Protein AF-A0A7N0UZM4-F1 (afdb_monomer)

Foldseek 3Di:
DCVVLVVVLVVLVVVCVVPNDVVSLVVQLPDEAEDDDDLCCCVPVQVDPPRNPVVVVVPPLLRSLVVSVVVVLVVVVSSVVSRNNHYDYDADDQPQQPPVNCVPDCVNVPPHGPVVSRVSSVSNRVVVVVSVVVVVD

Radius of gyration: 18.13 Å; Cα contacts (8 Å, |Δi|>4): 131; chains: 1; bounding box: 42×25×51 Å

Sequence (137 aa):
MDGQLDNFANTRQDIISLIGASAAQELLSNAIFTVEMGQNDILNNYLVPVISILEQIVVSPQSFISTVFKRYRLQLTRLHSLGASKLIVVNSAPLGCIPYMRDVNPAAAGAGCYEYANQIAETFNAQLNSLILMSSD

Secondary structure (DSSP, 8-state):
--HHHHHHHHHHHHHHHHH-HHHHHHHHHHSEEEE--SHHHHHHHTS-TTTSHHHHHHS-HHHHHHHHHHHHHHHHHHHHHTT--EEEEPPPP-GGGSHHHHHH-GGGTTS---HHHHHHHHHHHHHHHHHHHTT--

Solvent-accessible surface area (backbone atoms only — not comparable to full-atom values): 7758 Å² total; per-residue (Å²): 130,59,66,67,56,52,53,47,53,51,52,51,49,52,44,25,74,73,61,35,63,69,54,35,51,55,51,37,49,67,39,80,44,79,46,77,80,66,62,63,53,46,49,69,69,51,62,32,77,87,76,16,55,66,49,55,74,77,41,52,72,68,60,51,50,53,55,52,46,60,53,49,52,54,51,52,55,49,46,38,74,73,37,48,70,38,74,47,76,58,69,63,63,65,49,9,62,37,68,67,44,28,72,78,31,75,90,12,69,87,81,54,49,22,59,72,44,29,55,51,25,50,52,47,36,54,52,48,52,52,55,56,60,70,69,74,118

Mean predicted aligned error: 5.16 Å

Nearest PDB structures (foldseek):
  6uqy-assembly1_A  TM=7.688E-01  e=2.041E-01  Pseudomonas aeruginosa PAO1
  8d90-assembly2_B  TM=7.615E-01  e=2.691E-01  Pseudomonas aeruginosa PAO1
  6ur0-assembly2_B  TM=7.879E-01  e=4.426E-01  Pseudomonas aeruginosa PAO1
  6uqv-assembly1_A  TM=6.953E-01  e=3.176E-01  Pseudomonas aeruginosa PAO1
  6ur1-assembly2_B  TM=7.785E-01  e=6.167E-01  Pseudomonas aeruginosa PAO1

Organism: Kalanchoe fedtschenkoi (NCBI:txid63787)

pLDDT: mean 89.43, std 11.64, range [37.22, 98.69]

InterPro domains:
  IPR001087 GDSL lipase/esterase [PF00657] (28-132)
  IPR036514 SGNH hydrolase superfamily [G3DSA:3.40.50.1110] (1-136)
  IPR051238 GDSL esterase/lipase [PTHR45650] (1-132)

Structure (mmCIF, N/CA/C/O backbone):
data_AF-A0A7N0UZM4-F1
#
_entry.id   AF-A0A7N0UZM4-F1
#
loop_
_atom_site.group_PDB
_atom_site.id
_atom_site.type_symbol
_atom_site.label_atom_id
_atom_site.label_alt_id
_atom_site.label_comp_id
_atom_site.label_asym_id
_atom_site.label_entity_id
_atom_site.label_seq_id
_atom_site.pdbx_PDB_ins_code
_atom_site.Cartn_x
_atom_site.Cartn_y
_atom_site.Cartn_z
_atom_site.occupancy
_atom_site.B_iso_or_equiv
_atom_site.auth_seq_id
_atom_site.auth_comp_id
_atom_site.auth_asym_id
_atom_site.auth_atom_id
_atom_site.pdbx_PDB_model_num
ATOM 1 N N . MET A 1 1 ? -1.006 10.651 -1.285 1.00 80.12 1 MET A N 1
ATOM 2 C CA . MET A 1 1 ? -1.593 9.511 -0.543 1.00 80.12 1 MET A CA 1
ATOM 3 C C . MET A 1 1 ? -2.526 9.950 0.597 1.00 80.12 1 MET A C 1
ATOM 5 O O . MET A 1 1 ? -3.094 9.086 1.242 1.00 80.12 1 MET A O 1
ATOM 9 N N . ASP A 1 2 ? -2.736 11.250 0.849 1.00 91.81 2 ASP A N 1
ATOM 10 C CA . ASP A 1 2 ? -3.460 11.706 2.053 1.00 91.81 2 ASP A CA 1
ATOM 11 C C . ASP A 1 2 ? -4.991 11.624 1.955 1.00 91.81 2 ASP A C 1
ATOM 13 O O . ASP A 1 2 ? -5.646 11.263 2.930 1.00 91.81 2 ASP A O 1
ATOM 17 N N . GLY A 1 3 ? -5.561 11.871 0.770 1.00 93.75 3 GLY A N 1
ATOM 18 C CA . GLY A 1 3 ? -7.013 12.024 0.606 1.00 93.75 3 GLY A CA 1
ATOM 19 C C . GLY A 1 3 ? -7.850 10.810 1.030 1.00 93.75 3 GLY A C 1
ATOM 20 O O . GLY A 1 3 ? -8.938 10.978 1.571 1.00 93.75 3 GLY A O 1
ATOM 21 N N . GLN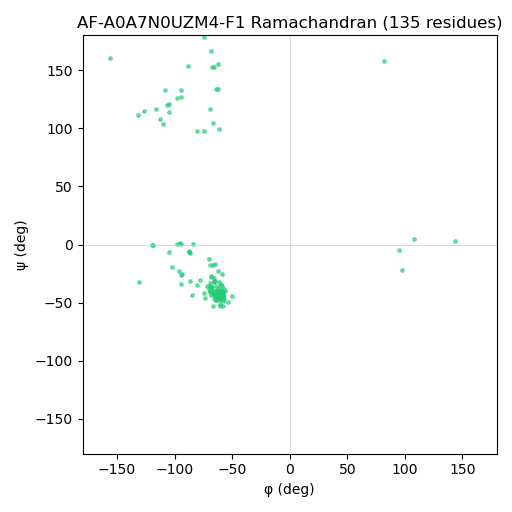 A 1 4 ? -7.349 9.581 0.854 1.00 92.12 4 GLN A N 1
ATOM 22 C CA . GLN A 1 4 ? -8.048 8.378 1.334 1.00 92.12 4 GLN A CA 1
ATOM 23 C C . GLN A 1 4 ? -8.171 8.365 2.866 1.00 92.12 4 GLN A C 1
ATOM 25 O O . GLN A 1 4 ? -9.225 8.020 3.398 1.00 92.12 4 GLN A O 1
ATOM 30 N N . LEU A 1 5 ? -7.122 8.787 3.577 1.00 96.00 5 LEU A N 1
ATOM 31 C CA . LEU A 1 5 ? -7.117 8.846 5.037 1.00 96.00 5 LEU A CA 1
ATOM 32 C C . LEU A 1 5 ? -7.886 10.061 5.561 1.00 96.00 5 LEU A C 1
ATOM 34 O O . LEU A 1 5 ? -8.492 9.969 6.626 1.00 96.00 5 LEU A O 1
ATOM 38 N N . ASP A 1 6 ? -7.921 11.166 4.813 1.00 97.56 6 ASP A N 1
ATOM 39 C CA . ASP A 1 6 ? -8.792 12.309 5.116 1.00 97.56 6 ASP A CA 1
ATOM 40 C C . ASP A 1 6 ? -10.269 11.898 5.048 1.00 97.56 6 ASP A C 1
ATOM 42 O O . ASP A 1 6 ? -11.035 12.132 5.984 1.00 97.56 6 ASP A O 1
ATOM 46 N N . ASN A 1 7 ? -10.653 11.189 3.984 1.00 97.69 7 ASN A N 1
ATOM 47 C CA . ASN A 1 7 ? -12.010 10.667 3.824 1.00 97.69 7 ASN A CA 1
ATOM 48 C C . ASN A 1 7 ? -12.373 9.664 4.926 1.00 97.69 7 ASN A C 1
ATOM 50 O O . ASN A 1 7 ? -13.485 9.700 5.460 1.00 97.69 7 ASN A O 1
ATOM 54 N N . PHE A 1 8 ? -11.436 8.793 5.308 1.00 97.38 8 PHE A N 1
ATOM 55 C CA . PHE A 1 8 ? -11.653 7.873 6.420 1.00 97.38 8 PHE A CA 1
ATOM 56 C C . PHE A 1 8 ? -11.791 8.606 7.762 1.00 97.38 8 PHE A C 1
ATOM 58 O O . PHE A 1 8 ? -12.660 8.252 8.555 1.00 97.38 8 PHE A O 1
ATOM 65 N N . ALA A 1 9 ? -11.003 9.655 8.013 1.00 98.12 9 ALA A N 1
ATOM 66 C CA . ALA A 1 9 ? -11.128 10.463 9.226 1.00 98.12 9 ALA A CA 1
ATOM 67 C C . ALA A 1 9 ? -12.509 11.136 9.333 1.00 98.12 9 ALA A C 1
ATOM 69 O O . ALA A 1 9 ? -13.099 11.134 10.416 1.00 98.12 9 ALA A O 1
ATOM 70 N N . ASN A 1 10 ? -13.054 11.629 8.216 1.00 98.38 10 ASN A N 1
ATOM 71 C CA . ASN A 1 10 ? -14.422 12.156 8.160 1.00 98.38 10 ASN A CA 1
ATOM 72 C C . ASN A 1 10 ? -15.455 11.054 8.437 1.00 98.38 10 ASN A C 1
ATOM 74 O O . ASN A 1 10 ? -16.290 11.203 9.323 1.00 98.38 10 ASN A O 1
ATOM 78 N N . THR A 1 11 ? -15.320 9.901 7.776 1.00 98.06 11 THR A N 1
ATOM 79 C CA . THR A 1 11 ? -16.211 8.742 7.984 1.00 98.06 11 THR A CA 1
ATOM 80 C C . THR A 1 11 ? -16.200 8.277 9.441 1.00 98.06 11 THR A C 1
ATOM 82 O O . THR A 1 11 ? -17.238 7.965 10.021 1.00 98.06 11 THR A O 1
ATOM 85 N N . ARG A 1 12 ? -15.027 8.260 10.080 1.00 98.12 12 ARG A N 1
ATOM 86 C CA . ARG A 1 12 ? -14.890 7.964 11.509 1.00 98.12 12 ARG A CA 1
ATOM 87 C C . ARG A 1 12 ? -15.681 8.953 12.362 1.00 98.12 12 ARG A C 1
ATOM 89 O O . ARG A 1 12 ? -16.290 8.536 13.345 1.00 98.12 12 ARG A O 1
ATOM 96 N N . GLN A 1 13 ? -15.674 10.237 12.014 1.00 98.50 13 GLN A N 1
ATOM 97 C CA . GLN A 1 13 ? -16.437 11.240 12.748 1.00 98.50 13 GLN A CA 1
ATOM 98 C C . GLN A 1 13 ? -17.950 11.069 12.563 1.00 98.50 13 GLN A C 1
ATOM 100 O O . GLN A 1 13 ? -18.700 11.238 13.529 1.00 98.50 13 GLN A O 1
ATOM 105 N N . ASP A 1 14 ? -18.392 10.656 11.377 1.00 98.56 14 ASP A N 1
ATOM 106 C CA . ASP A 1 14 ? -19.793 10.302 11.135 1.00 98.56 14 ASP A CA 1
ATOM 107 C C . ASP A 1 14 ? -20.205 9.099 11.997 1.00 98.56 14 ASP A C 1
ATOM 109 O O . ASP A 1 14 ? -21.220 9.154 12.691 1.00 98.56 14 ASP A O 1
ATOM 113 N N . ILE A 1 15 ? -19.372 8.052 12.059 1.00 98.50 15 ILE A N 1
ATOM 114 C CA . ILE A 1 15 ? -19.600 6.885 12.930 1.00 98.50 15 ILE A CA 1
ATOM 115 C C . ILE A 1 15 ? -19.699 7.320 14.400 1.00 98.50 15 ILE A C 1
ATOM 117 O O . ILE A 1 15 ? -20.653 6.953 15.082 1.00 98.50 15 ILE A O 1
ATOM 121 N N . ILE A 1 16 ? -18.762 8.139 14.891 1.00 98.69 16 ILE A N 1
ATOM 122 C CA . ILE A 1 16 ? -18.794 8.660 16.271 1.00 98.69 16 ILE A CA 1
ATOM 123 C C . ILE A 1 16 ? -20.092 9.425 16.543 1.00 98.69 16 ILE A C 1
ATOM 125 O O . ILE A 1 16 ? -20.670 9.278 17.619 1.00 98.69 16 ILE A O 1
ATOM 129 N N . SER A 1 17 ? -20.560 10.217 15.582 1.00 98.69 17 SER A N 1
ATOM 130 C CA . SER A 1 17 ? -21.788 11.005 15.724 1.00 98.69 17 SER A CA 1
ATOM 131 C C . SER A 1 17 ? -23.043 10.126 15.775 1.00 98.69 17 SER A C 1
ATOM 133 O O . SER A 1 17 ? -24.028 10.510 16.400 1.00 98.69 17 SER A O 1
ATOM 135 N N . LEU A 1 18 ? -23.002 8.939 15.161 1.00 98.62 18 LEU A N 1
ATOM 136 C CA . LEU A 1 18 ? -24.118 7.991 15.121 1.00 98.62 18 LEU A CA 1
ATOM 137 C C . LEU A 1 18 ? -24.188 7.076 16.349 1.00 98.62 18 LEU A C 1
ATOM 139 O O . LEU A 1 18 ? -25.280 6.834 16.859 1.00 98.62 18 LEU A O 1
ATOM 143 N N . ILE A 1 19 ? -23.050 6.540 16.804 1.00 98.56 19 ILE A N 1
ATOM 144 C CA . ILE A 1 19 ? -23.020 5.492 17.847 1.00 98.56 19 ILE A CA 1
ATOM 145 C C . ILE A 1 19 ? -22.259 5.893 19.116 1.00 98.56 19 ILE A C 1
ATOM 147 O O . ILE A 1 19 ? -22.189 5.121 20.071 1.00 98.56 19 ILE A O 1
ATOM 151 N N . GLY A 1 20 ? -21.710 7.106 19.161 1.00 98.62 20 GLY A N 1
ATOM 152 C CA . GLY A 1 20 ? -20.884 7.589 20.262 1.00 98.62 20 GLY A CA 1
ATOM 153 C C . GLY A 1 20 ? -19.429 7.118 20.172 1.00 98.62 20 GLY A C 1
ATOM 154 O O . GLY A 1 20 ? -19.093 6.120 19.534 1.00 98.62 20 GLY A O 1
ATOM 155 N N . ALA A 1 21 ? -18.537 7.853 20.841 1.00 98.06 21 ALA A N 1
ATOM 156 C CA . ALA A 1 21 ? -17.092 7.646 20.733 1.00 98.06 21 ALA A CA 1
ATOM 157 C C . ALA A 1 21 ? -16.631 6.259 21.213 1.00 98.06 21 ALA A C 1
ATOM 159 O O . ALA A 1 21 ? -15.806 5.630 20.554 1.00 98.06 21 ALA A O 1
ATOM 160 N N . SER A 1 22 ? -17.173 5.764 22.331 1.00 98.31 22 SER A N 1
ATOM 161 C CA . SER A 1 22 ? -16.785 4.465 22.896 1.00 98.31 22 SER A CA 1
ATOM 162 C C . SER A 1 22 ? -17.167 3.299 21.983 1.00 98.31 22 SER A C 1
ATOM 164 O O . SER A 1 22 ? -16.319 2.459 21.691 1.00 98.31 22 SER A O 1
ATOM 166 N N . ALA A 1 23 ? -18.402 3.279 21.469 1.00 98.44 23 ALA A N 1
ATOM 167 C CA . ALA A 1 23 ? -18.853 2.223 20.563 1.00 98.44 23 ALA A CA 1
ATOM 168 C C . ALA A 1 23 ? -18.132 2.293 19.206 1.00 98.44 23 ALA A C 1
ATOM 170 O O . ALA A 1 23 ? -17.768 1.262 18.645 1.00 98.44 23 ALA A O 1
ATOM 171 N N . ALA A 1 24 ? -17.852 3.500 18.699 1.00 98.50 24 ALA A N 1
ATOM 172 C CA . ALA A 1 24 ? -17.040 3.679 17.498 1.00 98.50 24 ALA A CA 1
ATOM 173 C C . ALA A 1 24 ? -15.617 3.130 17.678 1.00 98.50 24 ALA A C 1
ATOM 175 O O . ALA A 1 24 ? -15.099 2.450 16.794 1.00 98.50 24 ALA A O 1
ATOM 176 N N . GLN A 1 25 ? -14.990 3.377 18.829 1.00 97.62 25 GLN A N 1
ATOM 177 C CA . GLN A 1 25 ? -13.659 2.854 19.131 1.00 97.62 25 GLN A CA 1
ATOM 178 C C . GLN A 1 25 ? -13.646 1.320 19.206 1.00 97.62 25 GLN A C 1
ATOM 180 O O . GLN A 1 25 ? -12.719 0.687 18.694 1.00 97.62 25 GLN A O 1
ATOM 185 N N . GLU A 1 26 ? -14.672 0.711 19.801 1.00 97.94 26 GLU A N 1
ATOM 186 C CA . GLU A 1 26 ? -14.821 -0.747 19.844 1.00 97.94 26 GLU A CA 1
ATOM 187 C C . GLU A 1 26 ? -15.035 -1.333 18.442 1.00 97.94 26 GLU A C 1
ATOM 189 O O . GLU A 1 26 ? -14.371 -2.303 18.074 1.00 97.94 26 GLU A O 1
ATOM 194 N N . LEU A 1 27 ? -15.891 -0.708 17.629 1.00 98.12 27 LEU A N 1
ATOM 195 C CA . LEU A 1 27 ? -16.138 -1.116 16.247 1.00 98.12 27 LEU A CA 1
ATOM 196 C C . LEU A 1 27 ? -14.847 -1.097 15.420 1.00 98.12 27 LEU A C 1
ATOM 198 O O . LEU A 1 27 ? -14.491 -2.098 14.797 1.00 98.12 27 LEU A O 1
ATOM 202 N N . LEU A 1 28 ? -14.129 0.029 15.428 1.00 98.00 28 LEU A N 1
ATOM 203 C CA . LEU A 1 28 ? -12.927 0.209 14.612 1.00 98.00 28 LEU A CA 1
ATOM 204 C C . LEU A 1 28 ? -11.775 -0.680 15.090 1.00 98.00 28 LEU A C 1
ATOM 206 O O . LEU A 1 28 ? -11.102 -1.287 14.265 1.00 98.00 28 LEU A O 1
ATOM 210 N N . SER A 1 29 ? -11.589 -0.841 16.403 1.00 96.56 29 SER A N 1
ATOM 211 C CA . SER A 1 29 ? -10.527 -1.716 16.926 1.00 96.56 29 SER A CA 1
ATOM 212 C C . SER A 1 29 ? -10.786 -3.209 16.679 1.00 96.56 29 SER A C 1
ATOM 214 O O . SER A 1 29 ? -9.861 -4.024 16.742 1.00 96.56 29 SER A O 1
ATOM 216 N N . ASN A 1 30 ? -12.031 -3.588 16.374 1.00 96.94 30 ASN A N 1
ATOM 217 C CA . ASN A 1 30 ? -12.382 -4.956 16.017 1.00 96.94 30 ASN A CA 1
ATOM 218 C C . ASN A 1 30 ? -12.442 -5.220 14.511 1.00 96.94 30 ASN A C 1
ATOM 220 O O . ASN A 1 30 ? -12.277 -6.381 14.121 1.00 96.94 30 ASN A O 1
ATOM 224 N N . ALA A 1 31 ? -12.634 -4.182 13.695 1.00 97.88 31 ALA A N 1
ATOM 225 C CA . ALA A 1 31 ? -12.689 -4.266 12.241 1.00 97.88 31 ALA A CA 1
ATOM 226 C C . ALA A 1 31 ? -11.334 -4.638 11.616 1.00 97.88 31 ALA A C 1
ATOM 228 O O . ALA A 1 31 ? -10.271 -4.350 12.162 1.00 97.88 31 ALA A O 1
ATOM 229 N N . ILE A 1 32 ? -11.390 -5.269 10.441 1.00 98.00 32 ILE A N 1
ATOM 230 C CA . ILE A 1 32 ? -10.221 -5.558 9.606 1.00 98.00 32 ILE A CA 1
ATOM 231 C C . ILE A 1 32 ? -10.128 -4.482 8.528 1.00 98.00 32 ILE A C 1
ATOM 233 O O . ILE A 1 32 ? -11.072 -4.280 7.764 1.00 98.00 32 ILE A O 1
ATOM 237 N N . PHE A 1 33 ? -8.973 -3.833 8.435 1.00 97.50 33 PHE A N 1
ATOM 238 C CA . PHE A 1 33 ? -8.677 -2.842 7.408 1.00 97.50 33 PHE A CA 1
ATOM 239 C C . PHE A 1 33 ? -7.746 -3.453 6.376 1.00 97.50 33 PHE A C 1
ATOM 241 O O . PHE A 1 33 ? -6.641 -3.876 6.705 1.00 97.50 33 PHE A O 1
ATOM 248 N N . THR A 1 34 ? -8.181 -3.481 5.121 1.00 96.81 34 THR A N 1
ATOM 249 C CA . THR A 1 34 ? -7.320 -3.897 4.010 1.00 96.81 34 THR A CA 1
ATOM 250 C C . THR A 1 34 ? -6.687 -2.660 3.389 1.00 96.81 34 THR A C 1
ATOM 252 O O . THR A 1 34 ? -7.390 -1.709 3.050 1.00 96.81 34 THR A O 1
ATOM 255 N N . VAL A 1 35 ? -5.363 -2.659 3.272 1.00 95.69 35 VAL A N 1
ATOM 256 C CA . VAL A 1 35 ? -4.565 -1.547 2.759 1.00 95.69 35 VAL A CA 1
ATOM 257 C C . VAL A 1 35 ? -3.876 -1.985 1.475 1.00 95.69 35 VAL A C 1
ATOM 259 O O . VAL A 1 35 ? -3.014 -2.862 1.487 1.00 95.69 35 VAL A O 1
ATOM 262 N N . GLU A 1 36 ? -4.235 -1.324 0.382 1.00 93.12 36 GLU A N 1
ATOM 263 C CA . GLU A 1 36 ? -3.602 -1.446 -0.927 1.00 93.12 36 GLU A CA 1
ATOM 264 C C . GLU A 1 36 ? -3.329 -0.028 -1.444 1.00 93.12 36 GLU A C 1
ATOM 266 O O . GLU A 1 36 ? -4.256 0.746 -1.687 1.00 93.12 36 GLU A O 1
ATOM 271 N N . MET A 1 37 ? -2.054 0.354 -1.537 1.00 93.06 37 MET A N 1
ATOM 272 C CA . MET A 1 37 ? -1.643 1.680 -2.003 1.00 93.06 37 MET A CA 1
ATOM 273 C C . MET A 1 37 ? -0.208 1.658 -2.550 1.00 93.06 37 MET A C 1
ATOM 275 O O . MET A 1 37 ? 0.572 0.770 -2.227 1.00 93.06 37 MET A O 1
ATOM 279 N N . GLY A 1 38 ? 0.169 2.659 -3.351 1.00 91.31 38 GLY A N 1
ATOM 280 C CA . GLY A 1 38 ? 1.541 2.839 -3.853 1.00 91.31 38 GLY A CA 1
ATOM 281 C C . GLY A 1 38 ? 1.818 2.299 -5.260 1.00 91.31 38 GLY A C 1
ATOM 282 O O . GLY A 1 38 ? 2.723 2.792 -5.930 1.00 91.31 38 GLY A O 1
ATOM 283 N N . GLN A 1 39 ? 1.024 1.355 -5.768 1.00 91.50 39 GLN A N 1
ATOM 284 C CA . GLN A 1 39 ? 1.210 0.793 -7.115 1.00 91.50 39 GLN A CA 1
ATOM 285 C C . GLN A 1 39 ? 1.000 1.852 -8.208 1.00 91.50 39 GLN A C 1
ATOM 287 O O . GLN A 1 39 ? 1.717 1.870 -9.206 1.00 91.50 39 GLN A O 1
ATOM 292 N N . ASN A 1 40 ? 0.063 2.782 -7.994 1.00 90.50 40 ASN A N 1
ATOM 293 C CA . ASN A 1 40 ? -0.170 3.905 -8.902 1.00 90.50 40 ASN A CA 1
ATOM 294 C C . ASN A 1 40 ? 1.015 4.875 -8.960 1.00 90.50 40 ASN A C 1
ATOM 296 O O . ASN A 1 40 ? 1.249 5.454 -10.016 1.00 90.50 40 ASN A O 1
ATOM 300 N N . ASP A 1 41 ? 1.770 5.048 -7.871 1.00 90.50 41 ASP A N 1
ATOM 301 C CA . ASP A 1 41 ? 2.976 5.877 -7.874 1.00 90.50 41 ASP A CA 1
ATOM 302 C C . ASP A 1 41 ? 4.037 5.266 -8.798 1.00 90.50 41 ASP A C 1
ATOM 304 O O . ASP A 1 41 ? 4.647 5.975 -9.590 1.00 90.50 41 ASP A O 1
ATOM 308 N N . ILE A 1 42 ? 4.192 3.939 -8.772 1.00 90.94 42 ILE A N 1
ATOM 309 C CA . ILE A 1 42 ? 5.095 3.222 -9.679 1.00 90.94 42 ILE A CA 1
ATOM 310 C C . ILE A 1 42 ? 4.595 3.319 -11.126 1.00 90.94 42 ILE A C 1
ATOM 312 O O . ILE A 1 42 ? 5.341 3.722 -12.018 1.00 90.94 42 ILE A O 1
ATOM 316 N N . LEU A 1 43 ? 3.332 2.961 -11.372 1.00 89.38 43 LEU A N 1
ATOM 317 C CA . LEU A 1 43 ? 2.780 2.900 -12.725 1.00 89.38 43 LEU A CA 1
ATOM 318 C C . LEU A 1 43 ? 2.758 4.264 -13.408 1.00 89.38 43 LEU A C 1
ATOM 320 O O . LEU A 1 43 ? 3.181 4.349 -14.555 1.00 89.38 43 LEU A O 1
ATOM 324 N N . ASN A 1 44 ? 2.292 5.304 -12.709 1.00 86.62 44 ASN A N 1
ATOM 325 C CA . ASN A 1 44 ? 2.012 6.611 -13.305 1.00 86.62 44 ASN A CA 1
ATOM 326 C C . ASN A 1 44 ? 3.182 7.598 -13.213 1.00 86.62 44 ASN A C 1
ATOM 328 O O . ASN A 1 44 ? 3.274 8.488 -14.054 1.00 86.62 44 ASN A O 1
ATOM 332 N N . ASN A 1 45 ? 4.076 7.436 -12.231 1.00 85.19 45 ASN A N 1
ATOM 333 C CA . ASN A 1 45 ? 5.173 8.382 -11.993 1.00 85.19 45 ASN A CA 1
ATOM 334 C C . ASN A 1 45 ? 6.565 7.754 -12.139 1.00 85.19 45 ASN A C 1
ATOM 336 O O . ASN A 1 45 ? 7.552 8.441 -11.933 1.00 85.19 45 ASN A O 1
ATOM 340 N N . TYR A 1 46 ? 6.679 6.459 -12.447 1.00 87.56 46 TYR A N 1
ATOM 341 C CA . TYR A 1 46 ? 7.986 5.838 -12.690 1.00 87.56 46 TYR A CA 1
ATOM 342 C C . TYR A 1 46 ? 8.035 5.006 -13.966 1.00 87.56 46 TYR A C 1
ATOM 344 O O . TYR A 1 46 ? 9.080 4.940 -14.598 1.00 87.56 46 TYR A O 1
ATOM 352 N N . LEU A 1 47 ? 6.929 4.376 -14.372 1.00 86.19 47 LEU A N 1
ATOM 353 C CA . LEU A 1 47 ? 6.889 3.470 -15.526 1.00 86.19 47 LEU A CA 1
ATOM 354 C C . LEU A 1 47 ? 6.229 4.057 -16.786 1.00 86.19 47 LEU A C 1
ATOM 356 O O . LEU A 1 47 ? 6.271 3.409 -17.832 1.00 86.19 47 LEU A O 1
ATOM 360 N N . VAL A 1 48 ? 5.630 5.257 -16.736 1.00 77.50 48 VAL A N 1
ATOM 361 C CA . VAL A 1 48 ? 4.949 5.850 -17.907 1.00 77.50 48 VAL A CA 1
ATOM 362 C C . VAL A 1 48 ? 5.963 6.245 -18.987 1.00 77.50 48 VAL A C 1
ATOM 364 O O . VAL A 1 48 ? 6.744 7.171 -18.758 1.00 77.50 48 VAL A O 1
ATOM 367 N N . PRO A 1 49 ? 5.928 5.644 -20.191 1.00 63.84 49 PRO A N 1
ATOM 368 C CA . PRO A 1 49 ? 7.046 5.685 -21.138 1.00 63.84 49 PRO A CA 1
ATOM 369 C C . PRO A 1 49 ? 7.500 7.076 -21.595 1.00 63.84 49 PRO A C 1
ATOM 371 O O . PRO A 1 49 ? 8.683 7.283 -21.810 1.00 63.84 49 PRO A O 1
ATOM 374 N N . VAL A 1 50 ? 6.595 8.044 -21.763 1.00 60.47 50 VAL A N 1
ATOM 375 C CA . VAL A 1 50 ? 6.963 9.358 -22.332 1.00 60.47 50 VAL A CA 1
ATOM 376 C C . VAL A 1 50 ? 7.456 10.339 -21.262 1.00 60.47 50 VAL A C 1
ATOM 378 O O . VAL A 1 50 ? 8.311 11.173 -21.538 1.00 60.47 50 VAL A O 1
ATOM 381 N N . ILE A 1 51 ? 6.938 10.234 -20.037 1.00 56.59 51 ILE A N 1
ATOM 382 C CA . ILE A 1 51 ? 7.213 11.188 -18.950 1.00 56.59 51 ILE A CA 1
ATOM 383 C C . ILE A 1 51 ? 8.377 10.699 -18.075 1.00 56.59 51 ILE A C 1
ATOM 385 O O . ILE A 1 51 ? 9.190 11.501 -17.623 1.00 56.59 51 ILE A O 1
ATOM 389 N N . SER A 1 52 ? 8.512 9.381 -17.900 1.00 60.75 52 SER A N 1
ATOM 390 C CA . SER A 1 52 ? 9.450 8.801 -16.932 1.00 60.75 52 SER A CA 1
ATOM 391 C C . SER A 1 52 ? 10.870 8.569 -17.451 1.00 60.75 52 SER A C 1
ATOM 393 O O . SER A 1 52 ? 11.733 8.237 -16.649 1.00 60.75 52 SER A O 1
ATOM 395 N N . ILE A 1 53 ? 11.177 8.773 -18.743 1.00 66.44 53 ILE A N 1
ATOM 396 C CA . ILE A 1 53 ? 12.543 8.540 -19.267 1.00 66.44 53 ILE A CA 1
ATOM 397 C C . ILE A 1 53 ? 13.575 9.387 -18.512 1.00 66.44 53 ILE A C 1
ATOM 399 O O . ILE A 1 53 ? 14.613 8.875 -18.107 1.00 66.44 53 ILE A O 1
ATOM 403 N N . LEU A 1 54 ? 13.288 10.671 -18.273 1.00 64.94 54 LEU A N 1
ATOM 404 C CA . LEU A 1 54 ? 14.201 11.549 -17.532 1.00 64.94 54 LEU A CA 1
ATOM 405 C C . LEU A 1 54 ? 14.316 11.149 -16.056 1.00 64.94 54 LEU A C 1
ATOM 407 O O . LEU A 1 54 ? 15.414 11.165 -15.504 1.00 64.94 54 LEU A O 1
ATOM 411 N N . GLU A 1 55 ? 13.207 10.753 -15.430 1.00 64.81 55 GLU A N 1
ATOM 412 C CA . GLU A 1 55 ? 13.198 10.287 -14.040 1.00 64.81 55 GLU A CA 1
ATOM 413 C C . GLU A 1 55 ? 13.949 8.964 -13.877 1.00 64.81 55 GLU A C 1
ATOM 415 O O . GLU A 1 55 ? 14.742 8.839 -12.953 1.00 64.81 55 GLU A O 1
ATOM 420 N N . GLN A 1 56 ? 13.793 8.010 -14.795 1.00 68.94 56 GLN A N 1
ATOM 421 C CA . GLN A 1 56 ? 14.522 6.738 -14.782 1.00 68.94 56 GLN A CA 1
ATOM 422 C C . GLN A 1 56 ? 16.030 6.922 -15.012 1.00 68.94 56 GLN A C 1
ATOM 424 O O . GLN A 1 56 ? 16.826 6.135 -14.502 1.00 68.94 56 GLN A O 1
ATOM 429 N N . ILE A 1 57 ? 16.441 7.967 -15.744 1.00 72.06 57 ILE A N 1
ATOM 430 C CA . ILE A 1 57 ? 17.860 8.298 -15.952 1.00 72.06 57 ILE A CA 1
ATOM 431 C C . ILE A 1 57 ? 18.509 8.817 -14.661 1.00 72.06 57 ILE A C 1
ATOM 433 O O . ILE A 1 57 ? 19.669 8.504 -14.389 1.00 72.06 57 ILE A O 1
ATOM 437 N N . VAL A 1 58 ? 17.789 9.618 -13.870 1.00 79.25 58 VAL A N 1
ATOM 438 C CA . VAL A 1 58 ? 18.353 10.308 -12.692 1.00 79.25 58 VAL A CA 1
ATOM 439 C C . VAL A 1 58 ? 17.992 9.658 -11.353 1.00 79.25 58 VAL A C 1
ATOM 441 O O . VAL A 1 58 ? 18.676 9.887 -10.356 1.00 79.25 58 VAL A O 1
ATOM 444 N N . VAL A 1 59 ? 16.946 8.832 -11.313 1.00 82.81 59 VAL A N 1
ATOM 445 C CA . VAL A 1 59 ? 16.423 8.180 -10.108 1.00 82.81 59 VAL A CA 1
ATOM 446 C C . VAL A 1 59 ? 16.334 6.675 -10.339 1.00 82.81 59 VAL A C 1
ATOM 448 O O . VAL A 1 59 ? 15.534 6.178 -11.133 1.00 82.81 59 VAL A O 1
ATOM 451 N N . SER A 1 60 ? 17.133 5.922 -9.583 1.00 89.12 60 SER A N 1
ATOM 452 C CA . SER A 1 60 ? 17.052 4.462 -9.593 1.00 89.12 60 SER A CA 1
ATOM 453 C C . SER A 1 60 ? 15.713 3.970 -9.020 1.00 89.12 60 SER A C 1
ATOM 455 O O . SER A 1 60 ? 15.149 4.630 -8.135 1.00 89.12 60 SER A O 1
ATOM 457 N N . PRO A 1 61 ? 15.228 2.780 -9.427 1.00 88.56 61 PRO A N 1
ATOM 458 C CA . PRO A 1 61 ? 13.969 2.241 -8.917 1.00 88.56 61 PRO A CA 1
ATOM 459 C C . PRO A 1 61 ? 13.961 2.125 -7.391 1.00 88.56 61 PRO A C 1
ATOM 461 O O . PRO A 1 61 ? 12.987 2.489 -6.737 1.00 88.56 61 PRO A O 1
ATOM 464 N N . GLN A 1 62 ? 15.078 1.701 -6.794 1.00 90.56 62 GLN A N 1
ATOM 465 C CA . GLN A 1 62 ? 15.238 1.609 -5.342 1.00 90.56 62 GLN A CA 1
ATOM 466 C C . GLN A 1 62 ? 15.081 2.967 -4.644 1.00 90.56 62 GLN A C 1
ATOM 468 O O . GLN A 1 62 ? 14.436 3.033 -3.595 1.00 90.56 62 GLN A O 1
ATOM 473 N N . SER A 1 63 ? 15.643 4.042 -5.208 1.00 91.25 63 SER A N 1
ATOM 474 C CA . SER A 1 63 ? 15.531 5.394 -4.641 1.00 91.25 63 SER A CA 1
ATOM 475 C C . SER A 1 63 ? 14.095 5.922 -4.724 1.00 91.25 63 SER A C 1
ATOM 477 O O . SER A 1 63 ? 13.561 6.464 -3.747 1.00 91.25 63 SER A O 1
ATOM 479 N N . PHE A 1 64 ? 13.432 5.687 -5.860 1.00 91.62 64 PHE A N 1
ATOM 480 C CA . PHE A 1 64 ? 12.023 6.022 -6.044 1.00 91.62 64 PHE A CA 1
ATOM 481 C C . PHE A 1 64 ? 11.135 5.272 -5.041 1.00 91.62 64 PHE A C 1
ATOM 483 O O . PHE A 1 64 ? 10.407 5.900 -4.269 1.00 91.62 64 PHE A O 1
ATOM 490 N N . ILE A 1 65 ? 11.263 3.942 -4.972 1.00 93.88 65 ILE A N 1
ATOM 491 C CA . ILE A 1 65 ? 10.497 3.101 -4.042 1.00 93.88 65 ILE A CA 1
ATOM 492 C C . ILE A 1 65 ? 10.750 3.540 -2.594 1.00 93.88 65 ILE A C 1
ATOM 494 O O . ILE A 1 65 ? 9.797 3.713 -1.839 1.00 93.88 65 ILE A O 1
ATOM 498 N N . SER A 1 66 ? 11.997 3.824 -2.207 1.00 93.06 66 SER A N 1
ATOM 499 C CA . SER A 1 66 ? 12.298 4.327 -0.858 1.00 93.06 66 SER A CA 1
ATOM 500 C C . SER A 1 66 ? 11.533 5.619 -0.536 1.00 93.06 66 SER A C 1
ATOM 502 O O . SER A 1 66 ? 11.028 5.792 0.576 1.00 93.06 66 SER A O 1
ATOM 504 N N . THR A 1 67 ? 11.388 6.519 -1.511 1.00 92.56 67 THR A N 1
ATOM 505 C CA . THR A 1 67 ? 10.610 7.756 -1.353 1.00 92.56 67 THR A CA 1
ATOM 506 C C . THR A 1 67 ? 9.118 7.472 -1.182 1.00 92.56 67 THR A C 1
ATOM 508 O O . THR A 1 67 ? 8.492 8.051 -0.287 1.00 92.56 67 THR A O 1
ATOM 511 N N . VAL A 1 68 ? 8.564 6.536 -1.957 1.00 93.88 68 VAL A N 1
ATOM 512 C CA . VAL A 1 68 ? 7.182 6.052 -1.788 1.00 93.88 68 VAL A CA 1
ATOM 513 C C . VAL A 1 68 ? 6.984 5.482 -0.378 1.00 93.88 68 VAL A C 1
ATOM 515 O O . VAL A 1 68 ? 6.034 5.858 0.310 1.00 93.88 68 VAL A O 1
ATOM 518 N N . PHE A 1 69 ? 7.921 4.671 0.121 1.00 95.19 69 PHE A N 1
ATOM 519 C CA . PHE A 1 69 ? 7.821 4.044 1.444 1.00 95.19 69 PHE A CA 1
ATOM 520 C C . PHE A 1 69 ? 7.928 5.017 2.621 1.00 95.19 69 PHE A C 1
ATOM 522 O O . PHE A 1 69 ? 7.295 4.788 3.656 1.00 95.19 69 PHE A O 1
ATOM 529 N N . LYS A 1 70 ? 8.632 6.148 2.470 1.00 93.69 70 LYS A N 1
ATOM 530 C CA . LYS A 1 70 ? 8.591 7.231 3.473 1.00 93.69 70 LYS A CA 1
ATOM 531 C C . LYS A 1 70 ? 7.164 7.743 3.669 1.00 93.69 70 LYS A C 1
ATOM 533 O O . LYS A 1 70 ? 6.743 7.957 4.804 1.00 93.69 70 LYS A O 1
ATOM 538 N N . ARG A 1 71 ? 6.405 7.916 2.581 1.00 93.62 71 ARG A N 1
ATOM 539 C CA . ARG A 1 71 ? 4.989 8.311 2.649 1.00 93.62 71 ARG A CA 1
ATOM 540 C C . ARG A 1 71 ? 4.102 7.158 3.108 1.00 93.62 71 ARG A C 1
ATOM 542 O O . ARG A 1 71 ? 3.261 7.382 3.972 1.00 93.62 71 ARG A O 1
ATOM 549 N N . TYR A 1 72 ? 4.336 5.945 2.614 1.00 95.50 72 TYR A N 1
ATOM 550 C CA . TYR A 1 72 ? 3.592 4.742 3.000 1.00 95.50 72 TYR A CA 1
ATOM 551 C C . TYR A 1 72 ? 3.586 4.533 4.519 1.00 95.50 72 TYR A C 1
ATOM 553 O O . TYR A 1 72 ? 2.525 4.372 5.123 1.00 95.50 72 TYR A O 1
ATOM 561 N N . ARG A 1 73 ? 4.765 4.610 5.155 1.00 95.12 73 ARG A N 1
ATOM 562 C CA . ARG A 1 73 ? 4.916 4.483 6.611 1.00 95.12 73 ARG A CA 1
ATOM 563 C C . ARG A 1 73 ? 4.067 5.507 7.359 1.00 95.12 73 ARG A C 1
ATOM 565 O O . ARG A 1 73 ? 3.357 5.138 8.287 1.00 95.12 73 ARG A O 1
ATOM 572 N N . LEU A 1 74 ? 4.109 6.772 6.937 1.00 95.31 74 LEU A N 1
ATOM 573 C CA . LEU A 1 74 ? 3.312 7.833 7.557 1.00 95.31 74 LEU A CA 1
ATOM 574 C C . LEU A 1 74 ? 1.810 7.544 7.453 1.00 95.31 74 LEU A C 1
ATOM 576 O O . LEU A 1 74 ? 1.094 7.745 8.431 1.00 95.31 74 LEU A O 1
ATOM 580 N N . GLN A 1 75 ? 1.340 7.035 6.311 1.00 95.69 75 GLN A N 1
ATOM 581 C CA . GLN A 1 75 ? -0.076 6.704 6.139 1.00 95.69 75 GLN A CA 1
ATOM 582 C C . GLN A 1 75 ? -0.514 5.511 6.987 1.00 95.69 75 GLN A C 1
ATOM 584 O O . GLN A 1 75 ? -1.585 5.572 7.585 1.00 95.69 75 GLN A O 1
ATOM 589 N N . LEU A 1 76 ? 0.310 4.464 7.112 1.00 95.75 76 LEU A N 1
ATOM 590 C CA . LEU A 1 76 ? 0.014 3.353 8.024 1.00 95.75 76 LEU A CA 1
ATOM 591 C C . LEU A 1 76 ? -0.060 3.822 9.480 1.00 95.75 76 LEU A C 1
ATOM 593 O O . LEU A 1 76 ? -1.017 3.500 10.183 1.00 95.75 76 LEU A O 1
ATOM 597 N N . THR A 1 77 ? 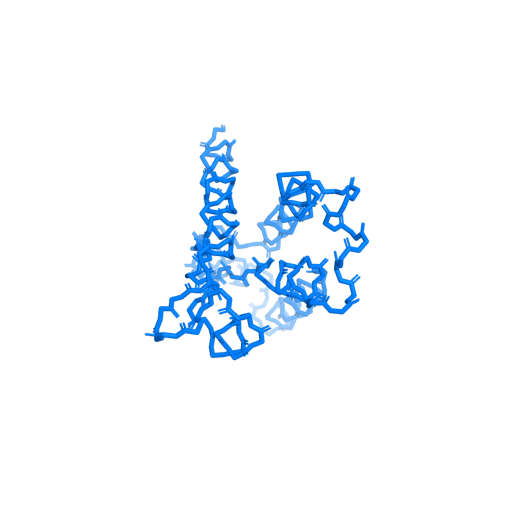0.909 4.628 9.926 1.00 95.19 77 THR A N 1
ATOM 598 C CA . THR A 1 77 ? 0.899 5.196 11.282 1.00 95.19 77 THR A CA 1
ATOM 599 C C . THR A 1 77 ? -0.340 6.063 11.507 1.00 95.19 77 THR A C 1
ATOM 601 O O . THR A 1 77 ? -0.981 5.970 12.555 1.00 95.19 77 THR A O 1
ATOM 604 N N . ARG A 1 78 ? -0.722 6.871 10.513 1.00 96.62 78 ARG A N 1
ATOM 605 C CA . ARG A 1 78 ? -1.930 7.695 10.572 1.00 96.62 78 ARG A CA 1
ATOM 606 C C . ARG A 1 78 ? -3.196 6.840 10.650 1.00 96.62 78 ARG A C 1
ATOM 608 O O . ARG A 1 78 ? -4.030 7.089 11.516 1.00 96.62 78 ARG A O 1
ATOM 615 N N . LEU A 1 79 ? -3.332 5.826 9.800 1.00 96.81 79 LEU A N 1
ATOM 616 C CA . LEU A 1 79 ? -4.470 4.904 9.813 1.00 96.81 79 LEU A CA 1
ATOM 617 C C . LEU A 1 79 ? -4.605 4.201 11.174 1.00 96.81 79 LEU A C 1
ATOM 619 O O . LEU A 1 79 ? -5.695 4.176 11.745 1.00 96.81 79 LEU A O 1
ATOM 623 N N . HIS A 1 80 ? -3.490 3.736 11.741 1.00 95.12 80 HIS A N 1
ATOM 624 C CA . HIS A 1 80 ? -3.462 3.158 13.084 1.00 95.12 80 HIS A CA 1
ATOM 625 C C . HIS A 1 80 ? -3.929 4.159 14.153 1.00 95.12 80 HIS A C 1
ATOM 627 O O . HIS A 1 80 ? -4.784 3.835 14.976 1.00 95.12 80 HIS A O 1
ATOM 633 N N . SER A 1 81 ? -3.460 5.414 14.098 1.00 95.44 81 SER A N 1
ATOM 634 C CA . SER A 1 81 ? -3.900 6.475 15.024 1.00 95.44 81 SER A CA 1
ATOM 635 C C . SER A 1 81 ? -5.398 6.806 14.930 1.00 95.44 81 SER A C 1
ATOM 637 O O . SER A 1 81 ? -5.983 7.299 15.892 1.00 95.44 81 SER A O 1
ATOM 639 N N . LEU A 1 82 ? -6.040 6.498 13.798 1.00 96.75 82 LEU A N 1
ATOM 640 C CA . LEU A 1 82 ? -7.483 6.658 13.599 1.00 96.75 82 LEU A CA 1
ATOM 641 C C . LEU A 1 82 ? -8.303 5.469 14.139 1.00 96.75 82 LEU A C 1
ATOM 643 O O . LEU A 1 82 ? -9.532 5.508 14.088 1.00 96.75 82 LEU A O 1
ATOM 647 N N . GLY A 1 83 ? -7.656 4.452 14.713 1.00 95.38 83 GLY A N 1
ATOM 648 C CA . GLY A 1 83 ? -8.305 3.326 15.393 1.00 95.38 83 GLY A CA 1
ATOM 649 C C . GLY A 1 83 ? -8.251 2.000 14.636 1.00 95.38 83 GLY A C 1
ATOM 650 O O . GLY A 1 83 ? -8.828 1.024 15.108 1.00 95.38 83 GLY A O 1
ATOM 651 N N . ALA A 1 84 ? -7.562 1.944 13.494 1.00 96.44 84 ALA A N 1
ATOM 652 C CA . ALA A 1 84 ? -7.367 0.714 12.737 1.00 96.44 84 ALA A CA 1
ATOM 653 C C . ALA A 1 84 ? -6.228 -0.129 13.336 1.00 96.44 84 ALA A C 1
ATOM 655 O O . ALA A 1 84 ? -5.052 0.110 13.066 1.00 96.44 84 ALA A O 1
ATOM 656 N N . SER A 1 85 ? -6.576 -1.121 14.152 1.00 94.50 85 SER A N 1
ATOM 657 C CA . SER A 1 85 ? -5.610 -1.992 14.843 1.00 94.50 85 SER A CA 1
ATOM 658 C C . SER A 1 85 ? -5.306 -3.295 14.096 1.00 94.50 85 SER A C 1
ATOM 660 O O . SER A 1 85 ? -4.229 -3.859 14.266 1.00 94.50 85 SER A O 1
ATOM 662 N N . LYS A 1 86 ? -6.234 -3.792 13.267 1.00 96.44 86 LYS A N 1
ATOM 663 C CA . LYS A 1 86 ? -6.068 -5.035 12.495 1.00 96.44 86 LYS A CA 1
ATOM 664 C C . LYS A 1 86 ? -5.924 -4.695 11.018 1.00 96.44 86 LYS A C 1
ATOM 666 O O . LYS A 1 86 ? -6.908 -4.370 10.354 1.00 96.44 86 LYS A O 1
ATOM 671 N N . LEU A 1 87 ? -4.694 -4.758 10.517 1.00 95.56 87 LEU A N 1
ATOM 672 C CA . LEU A 1 87 ? -4.362 -4.400 9.141 1.00 95.56 87 LEU A CA 1
ATOM 673 C C . LEU A 1 87 ? -4.019 -5.648 8.321 1.00 95.56 87 LEU A C 1
ATOM 675 O O . LEU A 1 87 ? -3.204 -6.468 8.736 1.00 95.56 87 LEU A O 1
ATOM 679 N N . ILE A 1 88 ? -4.595 -5.750 7.128 1.00 96.12 88 ILE A N 1
ATOM 680 C CA . ILE A 1 88 ? -4.111 -6.608 6.046 1.00 96.12 88 ILE A CA 1
ATOM 681 C C . ILE A 1 88 ? -3.458 -5.680 5.034 1.00 96.12 88 ILE A C 1
ATOM 683 O O . ILE A 1 88 ? -4.139 -4.855 4.431 1.00 96.12 88 ILE A O 1
ATOM 687 N N . VAL A 1 89 ? -2.146 -5.790 4.852 1.00 96.00 89 VAL A N 1
ATOM 688 C CA . VAL A 1 89 ? -1.408 -4.940 3.914 1.00 96.00 89 VAL A CA 1
ATOM 689 C C . VAL A 1 89 ? -1.026 -5.768 2.695 1.00 96.00 89 VAL A C 1
ATOM 691 O O . VAL A 1 89 ? -0.378 -6.805 2.824 1.00 96.00 89 VAL A O 1
ATOM 694 N N . VAL A 1 90 ? -1.491 -5.344 1.523 1.00 95.62 90 VAL A N 1
ATOM 695 C CA . VAL A 1 90 ? -1.462 -6.156 0.303 1.00 95.62 90 VAL A CA 1
ATOM 696 C C . VA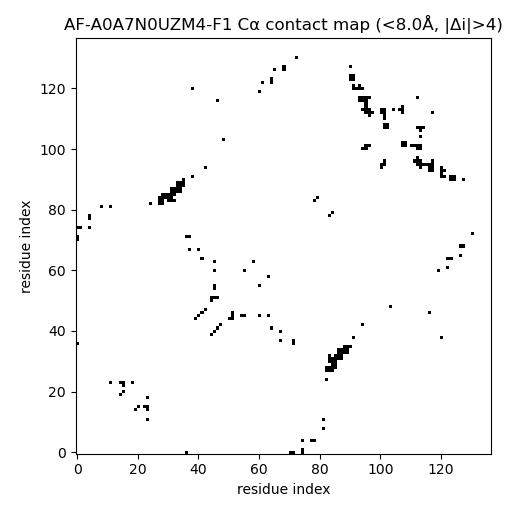L A 1 90 ? -0.213 -5.839 -0.516 1.00 95.62 90 VAL A C 1
ATOM 698 O O . VAL A 1 90 ? 0.114 -4.679 -0.761 1.00 95.62 90 VAL A O 1
ATOM 701 N N . ASN A 1 91 ? 0.478 -6.891 -0.957 1.00 95.75 91 ASN A N 1
ATOM 702 C CA . ASN A 1 91 ? 1.589 -6.785 -1.898 1.00 95.75 91 ASN A CA 1
ATOM 703 C C . ASN A 1 91 ? 1.131 -6.220 -3.252 1.00 95.75 91 ASN A C 1
ATOM 705 O O . ASN A 1 91 ? -0.010 -6.391 -3.674 1.00 95.75 91 ASN A O 1
ATOM 709 N N . SER A 1 92 ? 2.054 -5.615 -3.993 1.00 96.19 92 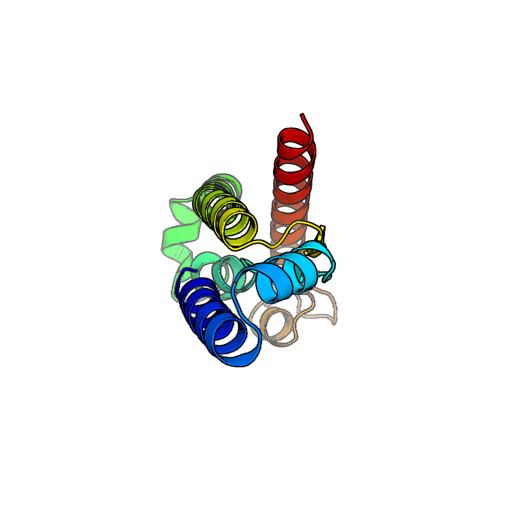SER A N 1
ATOM 710 C CA . SER A 1 92 ? 1.854 -5.345 -5.411 1.00 96.19 92 SER A CA 1
ATOM 711 C C . SER A 1 92 ? 1.737 -6.650 -6.193 1.00 96.19 92 SER A C 1
ATOM 713 O O . SER A 1 92 ? 2.572 -7.552 -6.069 1.00 96.19 92 SER A O 1
ATOM 715 N N . ALA A 1 93 ? 0.732 -6.703 -7.063 1.00 94.44 93 ALA A N 1
ATOM 716 C CA . ALA A 1 93 ? 0.645 -7.694 -8.123 1.00 94.44 93 ALA A CA 1
ATOM 717 C C . ALA A 1 93 ? 1.748 -7.472 -9.189 1.00 94.44 93 ALA A C 1
ATOM 719 O O . ALA A 1 93 ? 2.370 -6.400 -9.213 1.00 94.44 93 ALA A O 1
ATOM 720 N N . PRO A 1 94 ? 1.982 -8.448 -10.090 1.00 94.88 94 PRO A N 1
ATOM 721 C CA . PRO A 1 94 ? 2.916 -8.312 -11.210 1.00 94.88 94 PRO A CA 1
ATOM 722 C C . PRO A 1 94 ? 2.504 -7.189 -12.177 1.00 94.88 94 PRO A C 1
ATOM 724 O O . PRO A 1 94 ? 1.635 -7.358 -13.036 1.00 94.88 94 PRO A O 1
ATOM 727 N N . LEU A 1 95 ? 3.131 -6.017 -12.037 1.00 94.00 95 LEU A N 1
ATOM 728 C CA . LEU A 1 95 ? 2.777 -4.817 -12.803 1.00 94.00 95 LEU A CA 1
ATOM 729 C C . LEU A 1 95 ? 3.037 -4.976 -14.306 1.00 94.00 95 LEU A C 1
ATOM 731 O O . LEU A 1 95 ? 2.300 -4.432 -15.125 1.00 94.00 95 LEU A O 1
ATOM 735 N N . GLY A 1 96 ? 4.048 -5.757 -14.689 1.00 93.00 96 GLY A N 1
ATOM 736 C CA . GLY A 1 96 ? 4.380 -6.018 -16.088 1.00 93.00 96 GLY A CA 1
ATOM 737 C C . GLY A 1 96 ? 3.320 -6.821 -16.837 1.00 93.00 96 GLY A C 1
ATOM 738 O O . GLY A 1 96 ? 3.311 -6.816 -18.067 1.00 93.00 96 GLY A O 1
ATOM 739 N N . CYS A 1 97 ? 2.427 -7.502 -16.119 1.00 93.00 97 CYS A N 1
ATOM 740 C CA . CYS A 1 97 ? 1.341 -8.280 -16.707 1.00 93.00 97 CYS A CA 1
ATOM 741 C C . CYS A 1 97 ? 0.073 -7.448 -16.959 1.00 93.00 97 CYS A C 1
ATOM 743 O O . CYS A 1 97 ? -0.875 -7.944 -17.571 1.00 93.00 97 CYS A O 1
ATOM 745 N N . ILE A 1 98 ? 0.044 -6.185 -16.518 1.00 91.62 98 ILE A N 1
ATOM 746 C CA . ILE A 1 98 ? -1.069 -5.269 -16.780 1.00 91.62 98 ILE A CA 1
ATOM 747 C C . ILE A 1 98 ? -1.188 -5.055 -18.299 1.00 91.62 98 ILE A C 1
ATOM 749 O O . ILE A 1 98 ? -0.169 -4.792 -18.944 1.00 91.62 98 ILE A O 1
ATOM 753 N N . PRO A 1 99 ? -2.401 -5.115 -18.890 1.00 90.69 99 PRO A N 1
ATOM 754 C CA . PRO A 1 99 ? -2.586 -4.979 -20.336 1.00 90.69 99 PRO A CA 1
ATOM 755 C C . PRO A 1 99 ? -1.886 -3.758 -20.939 1.00 90.69 99 PRO A C 1
ATOM 757 O O . PRO A 1 99 ? -1.188 -3.897 -21.936 1.00 90.69 99 PRO A O 1
ATOM 760 N N . TYR A 1 100 ? -1.987 -2.598 -20.281 1.00 88.00 100 TYR A N 1
ATOM 761 C CA . TYR A 1 100 ? -1.298 -1.373 -20.693 1.00 88.00 100 TYR A CA 1
ATOM 762 C C . TYR A 1 100 ? 0.226 -1.547 -20.763 1.00 88.00 100 TYR A C 1
ATOM 764 O O . TYR A 1 100 ? 0.837 -1.190 -21.763 1.00 88.00 100 TYR A O 1
ATOM 772 N N . MET A 1 101 ? 0.844 -2.160 -19.746 1.00 88.38 101 MET A N 1
ATOM 773 C CA . MET A 1 101 ? 2.291 -2.394 -19.729 1.00 88.38 101 MET A CA 1
ATOM 774 C C . MET A 1 101 ? 2.734 -3.364 -20.826 1.00 88.38 101 MET A C 1
ATOM 776 O O . MET A 1 101 ? 3.829 -3.207 -21.357 1.00 88.38 101 MET A O 1
ATOM 780 N N . ARG A 1 102 ? 1.899 -4.338 -21.197 1.00 88.56 102 ARG A N 1
ATOM 781 C CA . ARG A 1 102 ? 2.194 -5.267 -22.300 1.00 88.56 102 ARG A CA 1
ATOM 782 C C . ARG A 1 102 ? 2.096 -4.596 -23.668 1.00 88.56 102 ARG A C 1
ATOM 784 O O . ARG A 1 102 ? 2.877 -4.925 -24.551 1.00 88.56 102 ARG A O 1
ATOM 791 N N . ASP A 1 103 ? 1.151 -3.674 -23.827 1.00 87.25 103 ASP A N 1
ATOM 792 C CA . ASP A 1 103 ? 0.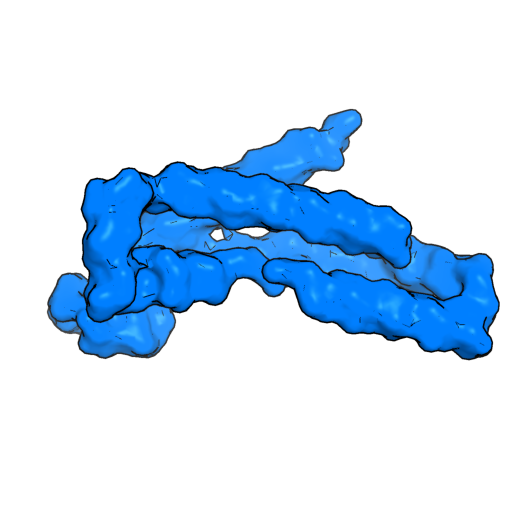891 -2.979 -25.090 1.00 87.25 103 ASP A CA 1
ATOM 793 C C . ASP A 1 103 ? 1.974 -1.939 -25.414 1.00 87.25 103 ASP A C 1
ATOM 795 O O . ASP A 1 103 ? 2.514 -1.908 -26.518 1.00 87.25 103 ASP A O 1
ATOM 799 N N . VAL A 1 104 ? 2.364 -1.124 -24.427 1.00 85.25 104 VAL A N 1
ATOM 800 C CA . VAL A 1 104 ? 3.279 0.010 -24.657 1.00 85.25 104 VAL A CA 1
ATOM 801 C C . VAL A 1 104 ? 4.766 -0.347 -24.590 1.00 85.25 104 VAL A C 1
ATOM 803 O O . VAL A 1 104 ? 5.604 0.506 -24.880 1.00 85.25 104 VAL A O 1
ATOM 806 N N . ASN A 1 105 ? 5.120 -1.578 -24.201 1.00 82.81 105 ASN A N 1
ATOM 807 C CA . ASN A 1 105 ? 6.514 -2.010 -24.070 1.00 82.81 105 ASN A CA 1
ATOM 808 C C . ASN A 1 105 ? 6.861 -3.078 -25.117 1.00 82.81 105 ASN A C 1
ATOM 810 O O . ASN A 1 105 ? 6.486 -4.240 -24.954 1.00 82.81 105 ASN A O 1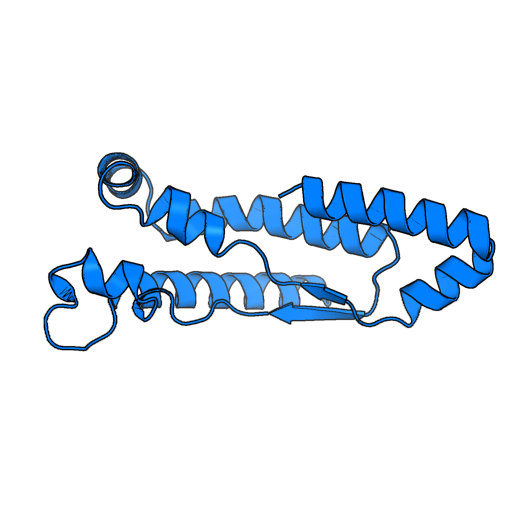
ATOM 814 N N . PRO A 1 106 ? 7.670 -2.744 -26.141 1.00 77.44 106 PRO A N 1
ATOM 815 C CA . PRO A 1 106 ? 8.090 -3.696 -27.172 1.00 77.44 106 PRO A CA 1
ATOM 816 C C . PRO A 1 106 ? 8.842 -4.916 -26.625 1.00 77.44 106 PRO A C 1
ATOM 818 O O . PRO A 1 106 ? 8.810 -5.979 -27.232 1.00 77.44 106 PRO A O 1
ATOM 821 N N . ALA A 1 107 ? 9.484 -4.796 -25.457 1.00 74.69 107 ALA A N 1
ATOM 822 C CA . ALA A 1 107 ? 10.130 -5.916 -24.769 1.00 74.69 107 ALA A CA 1
ATOM 823 C C . ALA A 1 107 ? 9.138 -7.002 -24.297 1.00 74.69 107 ALA A C 1
ATOM 825 O O . ALA A 1 107 ? 9.556 -8.118 -24.002 1.00 74.69 107 ALA A O 1
ATOM 826 N N . ALA A 1 108 ? 7.838 -6.694 -24.242 1.00 73.31 108 ALA A N 1
ATOM 827 C CA . ALA A 1 108 ? 6.761 -7.649 -23.983 1.00 73.31 108 ALA A CA 1
ATOM 828 C C . ALA A 1 108 ? 6.120 -8.206 -25.277 1.00 73.31 108 ALA A C 1
ATOM 830 O O . ALA A 1 108 ? 5.194 -9.025 -25.205 1.00 73.31 108 ALA A O 1
ATOM 831 N N . ALA A 1 109 ? 6.591 -7.792 -26.465 1.00 60.16 109 ALA A N 1
ATOM 832 C CA . ALA A 1 109 ? 6.047 -8.229 -27.749 1.00 60.16 109 ALA A CA 1
ATOM 833 C C . ALA A 1 109 ? 6.314 -9.730 -27.956 1.00 60.16 109 ALA A C 1
ATOM 835 O O . ALA A 1 109 ? 7.435 -10.153 -28.222 1.00 60.16 109 ALA A O 1
ATOM 836 N N . GLY A 1 110 ? 5.271 -10.547 -27.795 1.00 60.34 110 GLY A N 1
ATOM 837 C CA . GLY A 1 110 ? 5.374 -12.012 -27.842 1.00 60.34 110 GLY A CA 1
ATOM 838 C C . GLY A 1 110 ? 4.472 -12.767 -26.861 1.00 60.34 110 GLY A C 1
ATOM 839 O O . GLY A 1 110 ? 4.517 -13.991 -26.844 1.00 60.34 110 GLY A O 1
ATOM 840 N N . ALA A 1 111 ? 3.633 -12.049 -26.098 1.00 67.31 111 ALA A N 1
ATOM 841 C CA . ALA A 1 111 ? 2.641 -12.521 -25.116 1.00 67.31 111 ALA A CA 1
ATOM 842 C C . ALA A 1 111 ? 3.091 -12.565 -23.642 1.00 67.31 111 ALA A C 1
ATOM 844 O O . ALA A 1 111 ? 2.234 -12.779 -22.782 1.00 67.31 111 ALA A O 1
ATOM 845 N N . GLY A 1 112 ? 4.358 -12.270 -23.340 1.00 83.44 112 GLY A N 1
ATOM 846 C CA . GLY A 1 112 ? 4.887 -12.209 -21.972 1.00 83.44 112 GLY A CA 1
ATOM 847 C C . GLY A 1 112 ? 4.469 -10.967 -21.172 1.00 83.44 112 GLY A C 1
ATOM 848 O O . GLY A 1 112 ? 3.754 -10.090 -21.667 1.00 83.44 112 GLY A O 1
ATOM 849 N N . CYS A 1 113 ? 4.911 -10.911 -19.916 1.00 91.50 113 CYS A N 1
ATOM 850 C CA . CYS A 1 113 ? 4.826 -9.721 -19.072 1.00 91.50 113 CYS A CA 1
ATOM 851 C C . CYS A 1 113 ? 6.071 -8.845 -19.273 1.00 91.50 113 CYS A C 1
ATOM 853 O O . CYS A 1 113 ? 7.142 -9.337 -19.625 1.00 91.50 113 CYS A O 1
ATOM 855 N N . TYR A 1 114 ? 5.951 -7.537 -19.045 1.00 91.31 114 TYR A N 1
ATOM 856 C CA . TYR A 1 114 ? 7.113 -6.652 -19.048 1.00 91.31 114 TYR A CA 1
ATOM 857 C C . TYR A 1 114 ? 7.941 -6.842 -17.767 1.00 91.31 114 TYR A C 1
ATOM 859 O O . TYR A 1 114 ? 7.627 -6.272 -16.720 1.00 91.31 114 TYR A O 1
ATOM 867 N N . GLU A 1 115 ? 9.001 -7.648 -17.845 1.00 91.44 115 GLU A N 1
ATOM 868 C CA . GLU A 1 115 ? 9.726 -8.119 -16.655 1.00 91.44 115 GLU A CA 1
ATOM 869 C C . GLU A 1 115 ? 10.361 -7.015 -15.808 1.00 91.44 115 GLU A C 1
ATOM 871 O O . GLU A 1 115 ? 10.385 -7.116 -14.585 1.00 91.44 115 GLU A O 1
ATOM 876 N N . TYR A 1 116 ? 10.806 -5.916 -16.416 1.00 90.06 116 TYR A N 1
ATOM 877 C CA . TYR A 1 116 ? 11.358 -4.795 -15.653 1.00 90.06 116 TYR A CA 1
ATOM 878 C C . TYR A 1 116 ? 10.333 -4.208 -14.667 1.00 90.06 116 TYR A C 1
ATOM 880 O O . TYR A 1 116 ? 10.662 -3.912 -13.519 1.00 90.06 116 TYR A O 1
ATOM 888 N N . ALA A 1 117 ? 9.060 -4.111 -15.064 1.00 92.19 117 ALA A N 1
ATOM 889 C CA . ALA A 1 117 ? 8.001 -3.670 -14.159 1.00 92.19 117 ALA A CA 1
ATOM 890 C C . ALA A 1 117 ? 7.696 -4.701 -13.059 1.00 92.19 117 ALA A C 1
ATOM 892 O O . ALA A 1 117 ? 7.379 -4.311 -11.934 1.00 92.19 117 ALA A O 1
ATOM 893 N N . ASN A 1 118 ? 7.826 -6.001 -13.348 1.00 94.62 118 ASN A N 1
ATOM 894 C CA . ASN A 1 118 ? 7.687 -7.054 -12.336 1.00 94.62 118 ASN A CA 1
ATOM 895 C C . ASN A 1 118 ? 8.807 -6.979 -11.289 1.00 94.62 118 ASN A C 1
ATOM 897 O O . ASN A 1 118 ? 8.518 -7.018 -10.098 1.00 94.62 118 ASN A O 1
ATOM 901 N N . GLN A 1 119 ? 10.058 -6.759 -11.701 1.00 94.75 119 GLN A N 1
ATOM 902 C CA . GLN A 1 119 ? 11.196 -6.599 -10.781 1.00 94.75 119 GLN A CA 1
ATOM 903 C C . GLN A 1 119 ? 11.024 -5.397 -9.835 1.00 94.75 119 GLN A C 1
ATOM 905 O O . GLN A 1 119 ? 11.402 -5.434 -8.658 1.00 94.75 119 GLN A O 1
ATOM 910 N N . ILE A 1 120 ? 10.419 -4.315 -10.326 1.00 94.56 120 ILE A N 1
ATOM 911 C CA . ILE A 1 120 ? 10.086 -3.145 -9.505 1.00 94.56 120 ILE A CA 1
ATOM 912 C C . ILE A 1 120 ? 8.970 -3.488 -8.508 1.00 94.56 120 ILE A C 1
ATOM 914 O O . ILE A 1 120 ? 9.071 -3.119 -7.336 1.00 94.56 120 ILE A O 1
ATOM 918 N N . ALA A 1 121 ? 7.950 -4.244 -8.928 1.00 96.00 121 ALA A N 1
ATOM 919 C CA . ALA A 1 121 ? 6.899 -4.742 -8.038 1.00 96.00 121 ALA A CA 1
ATOM 920 C C . ALA A 1 121 ? 7.456 -5.673 -6.942 1.00 96.00 121 ALA A C 1
ATOM 922 O O . ALA A 1 121 ? 7.080 -5.561 -5.777 1.00 96.00 121 ALA A O 1
ATOM 923 N N . GLU A 1 122 ? 8.406 -6.544 -7.282 1.00 95.94 122 GLU A N 1
ATOM 924 C CA . GLU A 1 122 ? 9.111 -7.400 -6.321 1.00 95.94 122 GLU A CA 1
ATOM 925 C C . GLU A 1 122 ? 9.928 -6.576 -5.319 1.00 95.94 122 GLU A C 1
ATOM 927 O O . GLU A 1 122 ? 9.878 -6.833 -4.115 1.00 95.94 122 GLU A O 1
ATOM 932 N N . THR A 1 123 ? 10.619 -5.532 -5.788 1.00 95.19 123 THR A N 1
ATOM 933 C CA . THR A 1 123 ? 11.357 -4.605 -4.914 1.00 95.19 123 THR A CA 1
ATOM 934 C C . THR A 1 123 ? 10.413 -3.866 -3.961 1.00 95.19 123 THR A C 1
ATOM 936 O O . THR A 1 123 ? 10.733 -3.697 -2.781 1.00 95.19 123 THR A O 1
ATOM 939 N N . PHE A 1 124 ? 9.239 -3.453 -4.444 1.00 96.25 124 PHE A N 1
ATOM 940 C CA . PHE A 1 124 ? 8.194 -2.865 -3.609 1.00 96.25 124 PHE A CA 1
ATOM 941 C C . PHE A 1 124 ? 7.725 -3.856 -2.534 1.00 96.25 124 PH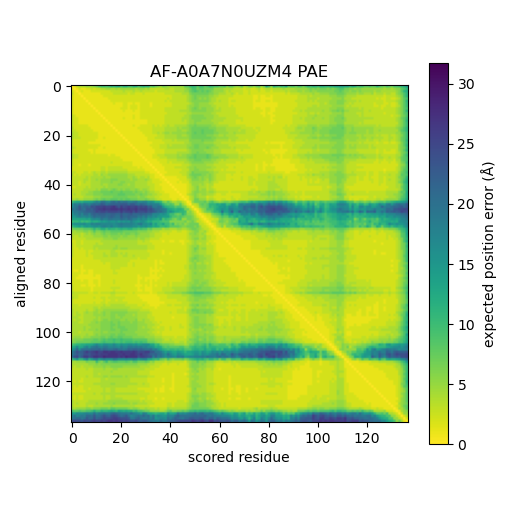E A C 1
ATOM 943 O O . PHE A 1 124 ? 7.694 -3.500 -1.358 1.00 96.25 124 PHE A O 1
ATOM 950 N N . ASN A 1 125 ? 7.443 -5.107 -2.907 1.00 96.31 125 ASN A N 1
ATOM 951 C CA . ASN A 1 125 ? 7.005 -6.153 -1.975 1.00 96.31 125 ASN A CA 1
ATOM 952 C C . ASN A 1 125 ? 8.068 -6.467 -0.913 1.00 96.31 125 ASN A C 1
ATOM 954 O O . ASN A 1 125 ? 7.741 -6.649 0.260 1.00 96.31 125 ASN A O 1
ATOM 958 N N . ALA A 1 126 ? 9.349 -6.474 -1.292 1.00 95.38 126 ALA A N 1
ATOM 959 C CA . ALA A 1 126 ? 10.451 -6.657 -0.352 1.00 95.38 126 ALA A CA 1
ATOM 960 C C . ALA A 1 126 ? 10.536 -5.508 0.671 1.00 95.38 126 ALA A C 1
ATOM 962 O O . ALA A 1 126 ? 10.674 -5.761 1.872 1.00 95.38 126 ALA A O 1
ATOM 963 N N . GLN A 1 127 ? 10.409 -4.251 0.224 1.00 94.88 127 GLN A N 1
ATOM 964 C CA . GLN A 1 127 ? 10.381 -3.098 1.134 1.00 94.88 127 GLN A CA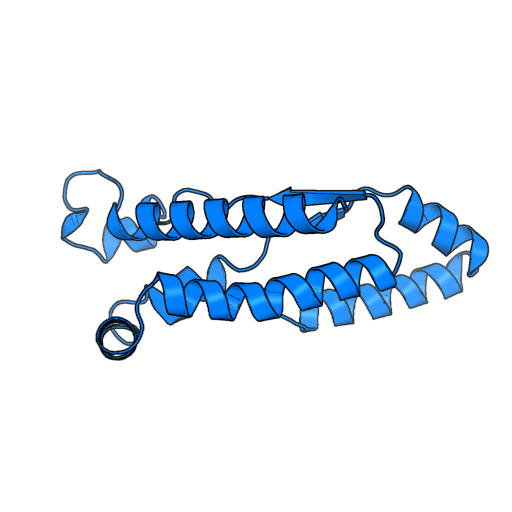 1
ATOM 965 C C . GLN A 1 127 ? 9.124 -3.075 2.007 1.00 94.88 127 GLN A C 1
ATOM 967 O O . GLN A 1 127 ? 9.221 -2.739 3.188 1.00 94.88 127 GLN A O 1
ATOM 972 N N . LEU A 1 128 ? 7.971 -3.486 1.470 1.00 95.62 128 LEU A N 1
ATOM 973 C CA . LEU A 1 128 ? 6.737 -3.612 2.238 1.00 95.62 128 LEU A CA 1
ATOM 974 C C . LEU A 1 128 ? 6.899 -4.611 3.374 1.00 95.62 128 LEU A C 1
ATOM 976 O O . LEU A 1 128 ? 6.643 -4.274 4.527 1.00 95.62 128 LEU A O 1
ATOM 980 N N . ASN A 1 129 ? 7.393 -5.805 3.058 1.00 94.12 129 ASN A N 1
ATOM 981 C CA . ASN A 1 129 ? 7.627 -6.838 4.055 1.00 94.12 129 ASN A CA 1
ATOM 982 C C . ASN A 1 129 ? 8.593 -6.354 5.149 1.00 94.12 129 ASN A C 1
ATOM 984 O O . ASN A 1 129 ? 8.323 -6.517 6.335 1.00 94.12 129 ASN A O 1
ATOM 988 N N . SER A 1 130 ? 9.680 -5.678 4.760 1.00 93.94 130 SER A N 1
ATOM 989 C CA . SER A 1 130 ? 10.622 -5.085 5.714 1.00 93.94 130 SER A CA 1
ATOM 990 C C . SER A 1 130 ? 9.950 -4.046 6.622 1.00 93.94 130 SER A C 1
ATOM 992 O O . SER A 1 130 ? 10.136 -4.098 7.836 1.00 93.94 130 SER A O 1
ATOM 994 N N . LEU A 1 131 ? 9.137 -3.140 6.067 1.00 92.94 131 LEU A N 1
ATOM 995 C CA . LEU A 1 131 ? 8.424 -2.123 6.844 1.00 92.94 131 LEU A CA 1
ATOM 996 C C . LEU A 1 131 ? 7.475 -2.749 7.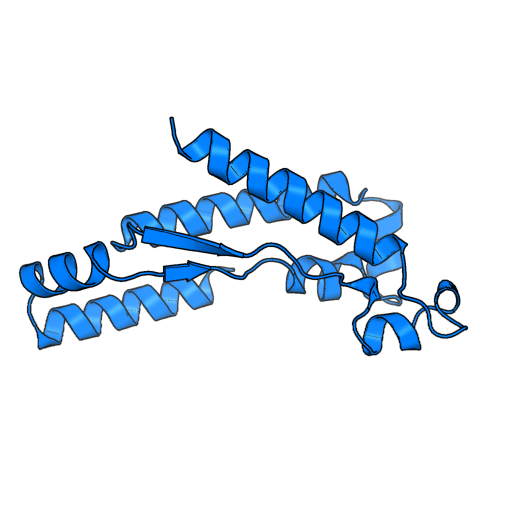876 1.00 92.94 131 LEU A C 1
ATOM 998 O O . LEU A 1 131 ? 7.456 -2.296 9.019 1.00 92.94 131 LEU A O 1
ATOM 1002 N N . ILE A 1 132 ? 6.701 -3.765 7.481 1.00 89.81 132 ILE A N 1
ATOM 1003 C CA . ILE A 1 132 ? 5.713 -4.406 8.359 1.00 89.81 132 ILE A CA 1
ATOM 1004 C C . ILE A 1 132 ? 6.398 -5.191 9.484 1.00 89.81 132 ILE A C 1
ATOM 1006 O O . ILE A 1 132 ? 6.018 -5.050 10.649 1.00 89.81 132 ILE A O 1
ATOM 1010 N N . LEU A 1 133 ? 7.454 -5.946 9.170 1.00 85.19 133 LEU A N 1
ATOM 1011 C CA . LEU A 1 133 ? 8.200 -6.707 10.176 1.00 85.19 133 LEU A CA 1
ATOM 1012 C C . LEU A 1 133 ? 8.896 -5.791 11.194 1.00 85.19 133 LEU A C 1
ATOM 1014 O O . LEU A 1 133 ? 8.806 -6.049 12.386 1.00 85.19 133 LEU A O 1
ATOM 1018 N N . MET A 1 134 ? 9.487 -4.673 10.758 1.00 68.94 134 MET A N 1
ATOM 1019 C CA . MET A 1 134 ? 10.096 -3.683 11.667 1.00 68.94 134 MET A CA 1
ATOM 1020 C C . MET A 1 134 ? 9.080 -2.884 12.501 1.00 68.94 134 MET A C 1
ATOM 1022 O O . MET A 1 134 ? 9.476 -2.147 13.397 1.00 68.94 134 MET A O 1
ATOM 1026 N N . SER A 1 135 ? 7.788 -2.953 12.173 1.00 58.09 135 SER A N 1
ATOM 1027 C CA . SER A 1 135 ? 6.717 -2.296 12.938 1.00 58.09 135 SER A CA 1
ATOM 1028 C C . SER A 1 135 ? 6.043 -3.211 13.964 1.00 58.09 135 SER A C 1
ATOM 1030 O O . SER A 1 135 ? 5.094 -2.783 14.615 1.00 58.09 135 SER A O 1
ATOM 1032 N N . SER A 1 136 ? 6.508 -4.461 14.074 1.00 52.53 136 SER A N 1
ATOM 1033 C CA . SER A 1 136 ? 5.976 -5.473 14.998 1.00 52.53 136 SER A CA 1
ATOM 1034 C C . SER A 1 136 ? 6.782 -5.600 16.305 1.00 52.53 136 SER A C 1
ATOM 1036 O O . SER A 1 136 ? 6.405 -6.414 17.147 1.00 52.53 136 SER A O 1
ATOM 1038 N N . ASP A 1 137 ? 7.846 -4.802 16.465 1.00 37.22 137 ASP A N 1
ATOM 1039 C CA . ASP A 1 137 ? 8.671 -4.653 17.678 1.00 37.22 137 ASP A CA 1
ATOM 1040 C C . ASP A 1 137 ? 8.305 -3.364 18.439 1.00 37.22 137 ASP A C 1
ATOM 1042 O O . ASP A 1 137 ? 8.315 -3.385 19.692 1.00 37.22 137 ASP A O 1
#